Protein AF-A0A6G1J8P3-F1 (afdb_monomer_lite)

Foldseek 3Di:
DDPLVVVVCVVPADPPDDDDDDDCVPNFPPVDPVRNVVVVVCLLVVLLPDPDQDDRLGDDPDPQLLVLCVVLVVVVVVCVVVVHDDDRDPSNVSSVVVSCPGPVVVDPCVCSNPVND

Structure (mmCIF, N/CA/C/O backbone):
data_AF-A0A6G1J8P3-F1
#
_entry.id   AF-A0A6G1J8P3-F1
#
loop_
_atom_site.group_PDB
_atom_site.id
_atom_site.type_symbol
_atom_site.label_atom_id
_atom_site.label_alt_id
_atom_site.label_comp_id
_atom_site.label_asym_id
_atom_site.label_entity_id
_atom_site.label_seq_id
_atom_site.pdbx_PDB_ins_code
_atom_site.Cartn_x
_atom_site.Cartn_y
_atom_site.Cartn_z
_atom_site.occupancy
_atom_site.B_iso_or_equiv
_atom_site.auth_seq_id
_atom_site.auth_comp_id
_atom_site.auth_asym_id
_atom_site.auth_atom_id
_atom_site.pdbx_PDB_model_num
ATOM 1 N N . VAL A 1 1 ? -11.077 -14.719 6.903 1.00 71.06 1 VAL A N 1
ATOM 2 C CA . VAL A 1 1 ? -9.900 -13.925 6.472 1.00 71.06 1 VAL A CA 1
ATOM 3 C C . VAL A 1 1 ? -9.515 -14.397 5.082 1.00 71.06 1 VAL A C 1
ATOM 5 O O . VAL A 1 1 ? -9.507 -15.602 4.873 1.00 71.06 1 VAL A O 1
ATOM 8 N N . THR A 1 2 ? -9.303 -13.494 4.123 1.00 86.12 2 THR A N 1
ATOM 9 C CA . THR A 1 2 ? -8.926 -13.878 2.750 1.00 86.12 2 THR A CA 1
ATOM 10 C C . THR A 1 2 ? -7.455 -14.300 2.689 1.00 86.12 2 THR A C 1
ATOM 12 O O . THR A 1 2 ? -6.644 -13.809 3.475 1.00 86.12 2 THR A O 1
ATOM 15 N N . THR A 1 3 ? -7.090 -15.162 1.735 1.00 87.69 3 THR A N 1
ATOM 16 C CA . THR A 1 3 ? -5.697 -15.611 1.533 1.00 87.69 3 THR A CA 1
ATOM 17 C C . THR A 1 3 ? -4.741 -14.440 1.297 1.00 87.69 3 THR A C 1
ATOM 19 O O . THR A 1 3 ? -3.630 -14.426 1.817 1.00 87.69 3 THR A O 1
ATOM 22 N N . ASN A 1 4 ? -5.187 -13.410 0.570 1.00 87.12 4 ASN A N 1
ATOM 23 C CA . ASN A 1 4 ? -4.372 -12.222 0.318 1.00 87.12 4 ASN A CA 1
ATOM 24 C C . ASN A 1 4 ? -4.040 -11.455 1.610 1.00 87.12 4 ASN A C 1
ATOM 26 O O . ASN A 1 4 ? -2.899 -11.043 1.806 1.00 87.12 4 ASN A O 1
ATOM 30 N N . LEU A 1 5 ? -5.022 -11.289 2.505 1.00 89.56 5 LEU A N 1
ATOM 31 C CA . LEU A 1 5 ? -4.815 -10.598 3.778 1.00 89.56 5 LEU A CA 1
ATOM 32 C C . LEU A 1 5 ? -3.927 -11.414 4.725 1.00 89.56 5 LEU A C 1
ATOM 34 O O . LEU A 1 5 ? -3.056 -10.856 5.385 1.00 89.56 5 LEU A O 1
ATOM 38 N N . GLU A 1 6 ? -4.125 -12.731 4.770 1.00 92.56 6 GLU A N 1
ATOM 39 C CA . GLU A 1 6 ? -3.299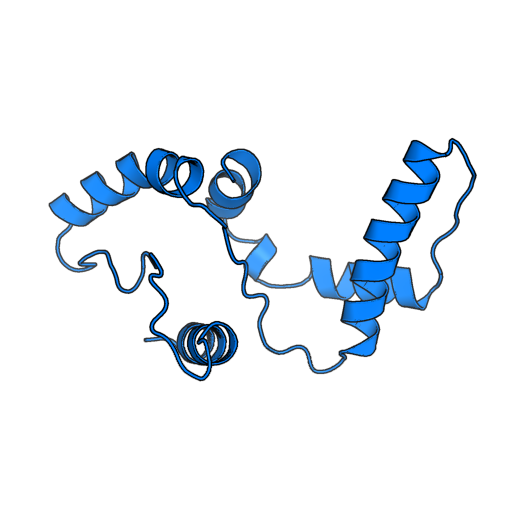 -13.638 5.570 1.00 92.56 6 GLU A CA 1
ATOM 40 C C . GLU A 1 6 ? -1.827 -13.597 5.128 1.00 92.56 6 GLU A C 1
ATOM 42 O O . GLU A 1 6 ? -0.941 -13.390 5.962 1.00 92.56 6 GLU A O 1
ATOM 47 N N . SER A 1 7 ? -1.575 -13.654 3.816 1.00 91.88 7 SER A N 1
ATOM 48 C CA . SER A 1 7 ? -0.234 -13.503 3.245 1.00 91.88 7 SER A CA 1
ATOM 49 C C . SER A 1 7 ? 0.379 -12.141 3.587 1.00 91.88 7 SER A C 1
ATOM 51 O O . SER A 1 7 ? 1.501 -12.080 4.098 1.00 91.88 7 SER A O 1
ATOM 53 N N . GLY A 1 8 ? -0.362 -11.044 3.405 1.00 91.81 8 GLY A N 1
ATOM 54 C CA . GLY A 1 8 ? 0.118 -9.702 3.747 1.00 91.81 8 GLY A CA 1
ATOM 55 C C . GLY A 1 8 ? 0.474 -9.552 5.230 1.00 91.81 8 GLY A C 1
ATOM 56 O O . GLY A 1 8 ? 1.534 -9.024 5.566 1.00 91.81 8 GLY A O 1
ATOM 57 N N . LEU A 1 9 ? -0.349 -10.092 6.134 1.00 92.62 9 LEU A N 1
ATOM 58 C CA . LEU A 1 9 ? -0.080 -10.086 7.575 1.00 92.62 9 LEU A CA 1
ATOM 59 C C . LEU A 1 9 ? 1.204 -10.838 7.936 1.00 92.62 9 LEU A C 1
ATOM 61 O O . LEU A 1 9 ? 1.971 -10.364 8.776 1.00 92.62 9 LEU A O 1
ATOM 65 N N . ARG A 1 10 ? 1.475 -11.981 7.292 1.00 92.44 10 ARG A N 1
ATOM 66 C CA . ARG A 1 10 ? 2.724 -12.731 7.502 1.00 92.44 10 ARG A CA 1
ATOM 67 C C . ARG A 1 10 ? 3.955 -11.921 7.105 1.00 92.44 10 ARG A C 1
ATOM 69 O O . ARG A 1 10 ? 4.944 -11.965 7.831 1.00 92.44 10 ARG A O 1
ATOM 76 N N . HIS A 1 11 ? 3.879 -11.171 6.006 1.00 91.06 11 HIS A N 1
ATOM 77 C CA . HIS A 1 11 ? 4.976 -10.325 5.526 1.00 91.06 11 HIS A CA 1
ATOM 78 C C . HIS A 1 11 ? 5.157 -9.046 6.355 1.00 91.06 11 HIS A C 1
ATOM 80 O O . HIS A 1 11 ? 6.275 -8.557 6.497 1.00 91.06 11 HIS A O 1
ATOM 86 N N . LEU A 1 12 ? 4.079 -8.506 6.931 1.00 91.50 12 LEU A N 1
ATOM 87 C CA . LEU A 1 12 ? 4.132 -7.315 7.785 1.00 91.50 12 LEU A CA 1
ATOM 88 C C . LEU A 1 12 ? 4.526 -7.620 9.238 1.00 91.50 12 LEU A C 1
ATOM 90 O O . LEU A 1 12 ? 4.857 -6.696 9.985 1.00 91.50 12 LEU A O 1
ATOM 94 N N . ARG A 1 13 ? 4.481 -8.884 9.665 1.00 93.75 13 ARG A N 1
ATOM 95 C CA . ARG A 1 13 ? 4.786 -9.288 11.041 1.00 93.75 13 ARG A CA 1
ATOM 96 C C . ARG A 1 13 ? 6.268 -9.082 11.371 1.00 93.75 13 ARG A C 1
ATOM 98 O O . ARG A 1 13 ? 7.144 -9.595 10.680 1.00 93.75 13 ARG A O 1
ATOM 105 N N . TYR A 1 14 ? 6.554 -8.417 12.492 1.00 92.94 14 TYR A N 1
ATOM 106 C CA . TYR A 1 14 ? 7.911 -8.386 13.040 1.00 92.94 14 TYR A CA 1
ATOM 107 C C . TYR A 1 14 ? 8.285 -9.733 13.661 1.00 92.94 14 TYR A C 1
ATOM 109 O O . TYR A 1 14 ? 7.460 -10.401 14.280 1.00 92.94 14 TYR A O 1
ATOM 117 N N . ARG A 1 15 ? 9.553 -10.132 13.521 1.00 92.88 15 ARG A N 1
ATOM 118 C CA . ARG A 1 15 ? 10.024 -11.455 13.958 1.00 92.88 15 ARG A CA 1
ATOM 119 C C . ARG A 1 15 ? 9.922 -11.672 15.471 1.00 92.88 15 ARG A C 1
ATOM 121 O O . ARG A 1 15 ? 9.659 -12.792 15.891 1.00 92.88 15 ARG A O 1
ATOM 128 N N . PHE A 1 16 ? 10.140 -10.623 16.262 1.00 94.81 16 PHE A N 1
ATOM 129 C CA . PHE A 1 16 ? 10.329 -10.742 17.713 1.00 94.81 16 PHE A CA 1
ATOM 130 C C . PHE A 1 16 ? 9.452 -9.807 18.550 1.00 94.81 16 PHE A C 1
ATOM 132 O O . PHE A 1 16 ? 9.555 -9.824 19.770 1.00 94.81 16 PHE A O 1
ATOM 139 N N . GLN A 1 17 ? 8.604 -8.990 17.926 1.00 94.12 17 GLN A N 1
ATOM 140 C CA . GLN A 1 17 ? 7.767 -8.036 18.650 1.00 94.12 17 GLN A CA 1
ATOM 141 C C . GLN A 1 17 ? 6.366 -7.955 18.041 1.00 94.12 17 GLN A C 1
ATOM 143 O O . GLN A 1 17 ? 6.209 -8.170 16.834 1.00 94.12 17 GLN A O 1
ATOM 148 N N . PRO A 1 18 ? 5.339 -7.653 18.850 1.00 92.44 18 PRO A N 1
ATOM 149 C CA . PRO A 1 18 ? 4.009 -7.408 18.327 1.00 92.44 18 PRO A CA 1
ATOM 150 C C . PRO A 1 18 ? 4.010 -6.174 17.421 1.00 92.44 18 PRO A C 1
ATOM 152 O O . PRO A 1 18 ? 4.816 -5.253 17.566 1.00 92.44 18 PRO A O 1
ATOM 155 N N . ARG A 1 19 ? 3.076 -6.163 16.474 1.00 92.81 19 ARG A N 1
ATOM 156 C CA . ARG A 1 19 ? 2.830 -5.031 15.589 1.00 92.81 19 ARG A CA 1
ATOM 157 C C . ARG A 1 19 ? 1.356 -4.671 15.659 1.00 92.81 19 ARG A C 1
ATOM 159 O O . ARG A 1 19 ? 0.512 -5.534 15.440 1.00 92.81 19 ARG A O 1
ATOM 166 N N . ILE A 1 20 ? 1.063 -3.409 15.953 1.00 92.44 20 ILE A N 1
ATOM 167 C CA . ILE A 1 20 ? -0.305 -2.891 15.956 1.00 92.44 20 ILE A CA 1
ATOM 168 C C . ILE A 1 20 ? -0.646 -2.495 14.523 1.00 92.44 20 ILE A C 1
ATOM 170 O O . ILE A 1 20 ? 0.068 -1.709 13.904 1.00 92.44 20 ILE A O 1
ATOM 174 N N . LEU A 1 21 ? -1.711 -3.083 13.986 1.00 92.88 21 LEU A N 1
ATOM 175 C CA . LEU A 1 21 ? -2.218 -2.803 12.650 1.00 92.88 21 LEU A CA 1
ATOM 176 C C . LEU A 1 21 ? -3.720 -2.581 12.748 1.00 92.88 21 LEU A C 1
ATOM 178 O O . LEU A 1 21 ? -4.427 -3.388 13.351 1.00 92.88 21 LEU A O 1
ATOM 182 N N . TRP A 1 22 ? -4.196 -1.511 12.122 1.00 92.62 22 TRP A N 1
ATOM 183 C CA . TRP A 1 22 ? -5.615 -1.337 11.855 1.00 92.62 22 TRP A CA 1
ATOM 184 C C . TRP A 1 22 ? -5.920 -1.869 10.455 1.00 92.62 22 TRP A C 1
ATOM 186 O O . TRP A 1 22 ? -5.273 -1.476 9.486 1.00 92.62 22 TRP A O 1
ATOM 196 N N . ILE A 1 23 ? -6.871 -2.797 10.360 1.00 91.62 23 ILE A N 1
ATOM 197 C CA . ILE A 1 23 ? -7.322 -3.407 9.106 1.00 91.62 23 ILE A CA 1
ATOM 198 C C . ILE A 1 23 ? -8.844 -3.470 9.163 1.00 91.62 23 ILE A C 1
ATOM 200 O O . ILE A 1 23 ? -9.390 -4.175 10.007 1.00 91.62 23 ILE A O 1
ATOM 204 N N . ASP A 1 24 ? -9.529 -2.774 8.262 1.00 89.06 24 ASP A N 1
ATOM 205 C CA . ASP A 1 24 ? -10.994 -2.684 8.189 1.00 89.06 24 ASP A CA 1
ATOM 206 C C . ASP A 1 24 ? -11.697 -4.054 8.266 1.00 89.06 24 ASP A C 1
ATOM 208 O O . ASP A 1 24 ? -12.663 -4.234 9.008 1.00 89.06 24 ASP A O 1
ATOM 212 N N . ALA A 1 25 ? -11.170 -5.057 7.562 1.00 88.50 25 ALA A N 1
ATOM 213 C CA . ALA A 1 25 ? -11.716 -6.411 7.531 1.00 88.50 25 ALA A CA 1
ATOM 214 C C . ALA A 1 25 ? -11.605 -7.178 8.865 1.00 88.50 25 ALA A C 1
ATOM 216 O O . ALA A 1 25 ? -12.259 -8.210 9.018 1.00 88.50 25 ALA A O 1
ATOM 217 N N . LEU A 1 26 ? -10.764 -6.719 9.800 1.00 90.62 26 LEU A N 1
ATOM 218 C CA . LEU A 1 26 ? -10.533 -7.355 11.104 1.00 90.62 26 LEU A CA 1
ATOM 219 C C . LEU A 1 26 ? -11.000 -6.490 12.279 1.00 90.62 26 LEU A C 1
ATOM 221 O O . LEU A 1 26 ? -11.496 -7.023 13.265 1.00 90.62 26 LEU A O 1
ATOM 225 N N . CYS A 1 27 ? -10.815 -5.175 12.185 1.00 92.06 27 CYS A N 1
ATOM 226 C CA . CYS A 1 27 ? -11.080 -4.223 13.258 1.00 92.06 27 CYS A CA 1
ATOM 227 C C . CYS A 1 27 ? -12.522 -3.708 13.269 1.00 92.06 27 CYS A C 1
ATOM 229 O O . CYS A 1 27 ? -12.942 -3.175 14.289 1.00 92.06 27 CYS A O 1
ATOM 231 N N . ILE A 1 28 ? -13.259 -3.834 12.160 1.00 91.06 28 ILE A N 1
ATOM 232 C CA . ILE A 1 28 ? -14.666 -3.428 12.071 1.00 91.06 28 ILE A CA 1
ATOM 233 C C . ILE A 1 28 ? -15.539 -4.673 12.157 1.00 91.06 28 ILE A C 1
ATOM 235 O O . ILE A 1 28 ? -15.361 -5.620 11.381 1.00 91.06 28 ILE A O 1
ATOM 239 N N . ASN A 1 29 ? -16.541 -4.655 13.033 1.00 91.38 29 ASN A N 1
ATOM 240 C CA . ASN A 1 29 ? -17.579 -5.674 13.012 1.00 91.38 29 ASN A CA 1
ATOM 241 C C . ASN A 1 29 ? -18.440 -5.535 11.748 1.00 91.38 29 ASN A C 1
ATOM 243 O O . ASN A 1 29 ? -19.397 -4.769 11.690 1.00 91.38 29 ASN A O 1
ATOM 247 N N . GLN A 1 30 ? -18.129 -6.330 10.727 1.00 87.50 30 GLN A N 1
ATOM 248 C CA . GLN A 1 30 ? -18.821 -6.279 9.435 1.00 87.50 30 GLN A CA 1
ATOM 249 C C . GLN A 1 30 ? -20.309 -6.675 9.504 1.00 87.50 30 GLN A C 1
ATOM 251 O O . GLN A 1 30 ? -21.025 -6.465 8.526 1.00 87.50 30 GLN A O 1
ATOM 256 N N . ARG A 1 31 ? -20.771 -7.263 10.620 1.00 94.44 31 ARG A N 1
ATOM 257 C CA . ARG A 1 31 ? -22.178 -7.641 10.848 1.00 94.44 31 ARG A CA 1
ATOM 258 C C . ARG A 1 31 ? -22.987 -6.549 11.550 1.00 94.44 31 ARG A C 1
ATOM 260 O O . ARG A 1 31 ? -24.211 -6.616 11.526 1.00 94.44 31 ARG A O 1
ATOM 267 N N . ASP A 1 32 ? -22.323 -5.573 12.164 1.00 95.12 32 ASP A N 1
ATOM 268 C CA . ASP A 1 32 ? -22.968 -4.426 12.794 1.00 95.12 32 ASP A CA 1
ATOM 269 C C . ASP A 1 32 ? -22.915 -3.231 11.838 1.00 95.12 32 ASP A C 1
ATOM 271 O O . ASP A 1 32 ? -21.877 -2.597 11.636 1.00 95.12 32 ASP A O 1
ATOM 275 N N . MET A 1 33 ? -24.062 -2.925 11.234 1.00 93.94 33 MET A N 1
ATOM 276 C CA . MET A 1 33 ? -24.176 -1.820 10.286 1.00 93.94 33 MET A CA 1
ATOM 277 C C . MET A 1 33 ? -23.947 -0.457 10.946 1.00 93.94 33 MET A C 1
ATOM 279 O O . MET A 1 33 ? -23.322 0.408 10.335 1.00 93.94 33 MET A O 1
ATOM 283 N N . ALA A 1 34 ? -24.382 -0.269 12.195 1.00 94.44 34 ALA A N 1
ATOM 284 C CA . ALA A 1 34 ? -24.223 0.999 12.900 1.00 94.44 34 ALA A CA 1
ATOM 285 C C . ALA A 1 34 ? -22.750 1.254 13.252 1.00 94.44 34 ALA A C 1
ATOM 287 O O . ALA A 1 34 ? -22.239 2.366 13.074 1.00 94.44 34 ALA A O 1
ATOM 288 N N . GLU A 1 35 ? -22.037 0.218 13.701 1.00 92.00 35 GLU A N 1
ATOM 289 C CA . GLU A 1 35 ? -20.592 0.298 13.899 1.00 92.00 35 GLU A CA 1
ATOM 290 C C . GLU A 1 35 ? -19.875 0.570 12.578 1.00 92.00 35 GLU A C 1
ATOM 292 O O . GLU A 1 35 ? -19.060 1.493 12.510 1.00 92.00 35 GLU A O 1
ATOM 297 N N . LYS A 1 36 ? -20.191 -0.201 11.533 1.00 90.19 36 LYS A N 1
ATOM 298 C CA . LYS A 1 36 ? -19.555 -0.080 10.223 1.00 90.19 36 LYS A CA 1
ATOM 299 C C . LYS A 1 36 ? -19.682 1.330 9.666 1.00 90.19 36 LYS A C 1
ATOM 301 O O . LYS A 1 36 ? -18.683 1.909 9.254 1.00 90.19 36 LYS A O 1
ATOM 306 N N . GLU A 1 37 ? -20.872 1.915 9.699 1.00 90.69 37 GLU A N 1
ATOM 307 C CA . GLU A 1 37 ? -2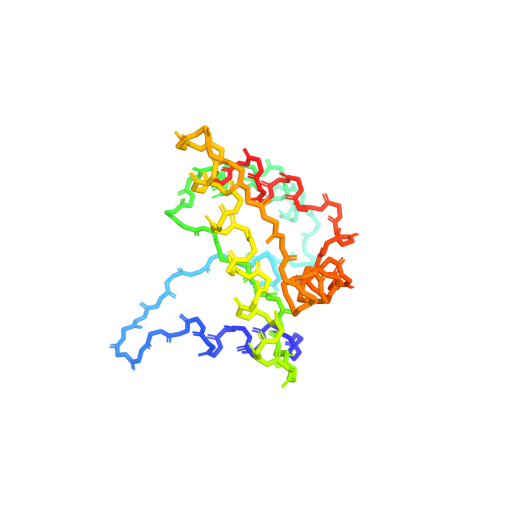1.080 3.290 9.250 1.00 90.69 37 GLU A CA 1
ATOM 308 C C . GLU A 1 37 ? -20.256 4.303 10.050 1.00 90.69 37 GLU A C 1
ATOM 310 O O . GLU A 1 37 ? -19.653 5.213 9.476 1.00 90.69 37 GLU A O 1
ATOM 315 N N . ARG A 1 38 ? -20.197 4.147 11.377 1.00 92.06 38 ARG A N 1
ATOM 316 C CA . ARG A 1 38 ? -19.378 5.007 12.237 1.00 92.06 38 ARG A CA 1
ATOM 317 C C . ARG A 1 38 ? -17.893 4.881 11.896 1.00 92.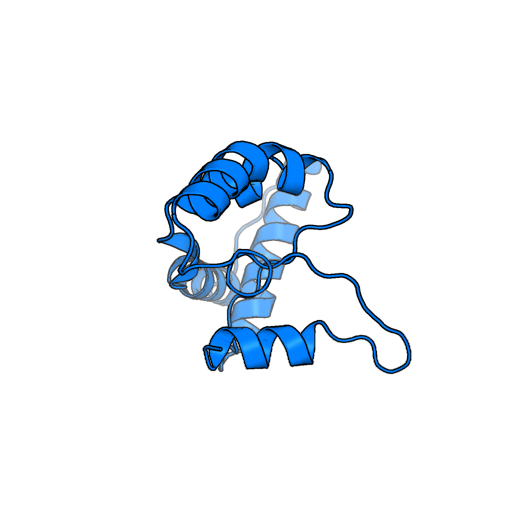06 38 ARG A C 1
ATOM 319 O O . ARG A 1 38 ? -17.230 5.903 11.759 1.00 92.06 38 ARG A O 1
ATOM 326 N N . GLN A 1 39 ? -17.391 3.662 11.717 1.00 89.94 39 GLN A N 1
ATOM 327 C CA . GLN A 1 39 ? -15.993 3.406 11.362 1.00 89.94 39 GLN A CA 1
ATOM 328 C C . GLN A 1 39 ? -15.652 3.961 9.974 1.00 89.94 39 GLN A C 1
ATOM 330 O O . GLN A 1 39 ? -14.637 4.634 9.827 1.00 89.94 39 GLN A O 1
ATOM 335 N N . VAL A 1 40 ? -16.530 3.783 8.980 1.00 86.81 40 VAL A N 1
ATOM 336 C CA . VAL A 1 40 ? -16.352 4.343 7.628 1.00 86.81 40 VAL A CA 1
ATOM 337 C C . VAL A 1 40 ? -16.252 5.870 7.668 1.00 86.81 40 VAL A C 1
ATOM 339 O O . VAL A 1 40 ? -15.366 6.439 7.034 1.00 86.81 40 VAL A O 1
ATOM 342 N N . ARG A 1 41 ? -17.083 6.550 8.472 1.00 88.44 41 ARG A N 1
ATOM 343 C CA . ARG A 1 41 ? -16.972 8.009 8.676 1.00 88.44 41 ARG A CA 1
ATOM 344 C C . ARG A 1 41 ? -15.650 8.427 9.332 1.00 88.44 41 ARG A C 1
ATOM 346 O O . ARG A 1 41 ? -15.194 9.544 9.110 1.00 88.44 41 ARG A O 1
ATOM 353 N N . MET A 1 42 ? -15.031 7.547 10.119 1.00 89.19 42 MET A N 1
ATOM 354 C CA . MET A 1 42 ? -13.762 7.797 10.809 1.00 89.19 42 MET A CA 1
ATOM 355 C C . MET A 1 42 ? -12.523 7.399 9.994 1.00 89.19 42 MET A C 1
ATOM 357 O O . MET A 1 42 ? -11.423 7.806 10.365 1.00 89.19 42 MET A O 1
ATOM 361 N N . MET A 1 43 ? -12.662 6.661 8.883 1.00 87.44 43 MET A N 1
ATOM 362 C CA . MET A 1 43 ? -11.520 6.161 8.098 1.00 87.44 43 MET A CA 1
ATOM 363 C C . MET A 1 43 ? -10.543 7.270 7.711 1.00 87.44 43 MET A C 1
ATOM 365 O O . MET A 1 43 ? -9.338 7.094 7.860 1.00 87.44 43 MET A O 1
ATOM 369 N N . GLY A 1 44 ? -11.041 8.443 7.309 1.00 84.44 44 GLY A N 1
ATOM 370 C CA . GLY A 1 44 ? -10.166 9.562 6.961 1.00 84.44 44 GLY A CA 1
ATOM 371 C C . GLY A 1 44 ? -9.287 10.042 8.123 1.00 84.44 44 GLY A C 1
ATOM 372 O O . GLY A 1 44 ? -8.118 10.356 7.923 1.00 84.44 44 GLY A O 1
ATOM 373 N N . GLN A 1 45 ? -9.814 10.047 9.351 1.00 87.94 45 GLN A N 1
ATOM 374 C CA . GLN A 1 45 ? -9.031 10.376 10.547 1.00 87.94 45 GLN A CA 1
ATOM 375 C C . GLN A 1 45 ? -8.058 9.253 10.912 1.00 87.94 45 GLN A C 1
ATOM 377 O O . GLN A 1 45 ? -6.954 9.534 11.365 1.00 87.94 45 GLN A O 1
ATOM 382 N N . LEU A 1 46 ? -8.446 7.992 10.709 1.00 88.00 46 LEU A N 1
ATOM 383 C CA . LEU A 1 46 ? -7.580 6.842 10.968 1.00 88.00 46 LEU A CA 1
ATOM 384 C C . LEU A 1 46 ? -6.363 6.836 10.040 1.00 88.00 46 LEU A C 1
ATOM 386 O O . LEU A 1 46 ? -5.250 6.695 10.535 1.00 88.00 46 LEU A O 1
ATOM 390 N N . TYR A 1 47 ? -6.557 7.057 8.735 1.00 85.50 47 TYR A N 1
ATOM 391 C CA . TYR A 1 47 ? -5.444 7.184 7.789 1.00 85.50 47 TYR A CA 1
ATOM 392 C C . TYR A 1 47 ? -4.560 8.386 8.121 1.00 85.50 47 TYR A C 1
ATOM 394 O O . TYR A 1 47 ? -3.350 8.224 8.232 1.00 85.50 47 TYR A O 1
ATOM 402 N N . LYS A 1 48 ? -5.161 9.550 8.401 1.00 86.25 48 LYS A N 1
ATOM 403 C CA . LYS A 1 48 ? -4.421 10.768 8.764 1.00 86.25 48 LYS A CA 1
ATOM 404 C C . LYS A 1 48 ? -3.574 10.626 10.033 1.00 86.25 48 LYS A C 1
ATOM 406 O O . LYS A 1 48 ? -2.529 11.254 10.147 1.00 86.25 48 LYS A O 1
ATOM 411 N N . ASN A 1 49 ? -4.045 9.854 11.010 1.00 88.44 49 ASN A N 1
ATOM 412 C CA . ASN A 1 49 ? -3.354 9.659 12.286 1.00 88.44 49 ASN A CA 1
ATOM 413 C C . ASN A 1 49 ? -2.459 8.407 12.299 1.00 88.44 49 ASN A C 1
ATOM 415 O O . ASN A 1 49 ? -1.856 8.103 13.330 1.00 88.44 49 ASN A O 1
ATOM 419 N N . ALA A 1 50 ? -2.387 7.653 11.200 1.00 89.50 50 ALA A N 1
ATOM 420 C CA . ALA A 1 50 ? -1.522 6.488 11.113 1.00 89.50 50 ALA A CA 1
ATOM 421 C C . ALA A 1 50 ? -0.053 6.924 11.025 1.00 89.50 50 ALA A C 1
ATOM 423 O O . ALA A 1 50 ? 0.297 7.798 10.242 1.00 89.50 50 ALA A O 1
ATOM 424 N N . GLU A 1 51 ? 0.836 6.266 11.777 1.00 90.50 51 GLU A N 1
ATOM 425 C CA . GLU A 1 51 ? 2.283 6.508 11.643 1.00 90.50 51 GLU A CA 1
ATOM 426 C C . GLU A 1 51 ? 2.779 6.123 10.240 1.00 90.50 51 GLU A C 1
ATOM 428 O O . GLU A 1 51 ? 3.666 6.762 9.678 1.00 90.50 51 GLU A O 1
ATOM 433 N N . ARG A 1 52 ? 2.226 5.037 9.686 1.00 89.50 52 ARG A N 1
ATOM 434 C CA . ARG A 1 52 ? 2.527 4.529 8.346 1.00 89.50 52 ARG A CA 1
ATOM 435 C C . ARG A 1 52 ? 1.320 3.810 7.765 1.00 89.50 52 ARG A C 1
ATOM 437 O O . ARG A 1 52 ? 0.693 2.997 8.447 1.00 89.50 52 ARG A O 1
ATOM 444 N N . VAL A 1 53 ? 1.082 4.016 6.474 1.00 89.31 53 VAL A N 1
ATOM 445 C CA . VAL A 1 53 ? 0.113 3.246 5.687 1.00 89.31 53 VAL A CA 1
ATOM 446 C C . VAL A 1 53 ? 0.865 2.222 4.841 1.00 89.31 53 VAL A C 1
ATOM 448 O O . VAL A 1 53 ? 1.786 2.557 4.099 1.00 89.31 53 VAL A O 1
ATOM 451 N N . HIS A 1 54 ? 0.501 0.946 4.983 1.00 88.94 54 HIS A N 1
ATOM 452 C CA . HIS A 1 54 ? 1.120 -0.152 4.242 1.00 88.94 54 HIS A CA 1
ATOM 453 C C . HIS A 1 54 ? 0.186 -0.657 3.153 1.00 88.94 54 HIS A C 1
ATOM 455 O O . HIS A 1 54 ? -0.914 -1.123 3.441 1.00 88.94 54 HIS A O 1
ATOM 461 N N . VAL A 1 55 ? 0.670 -0.638 1.913 1.00 86.69 55 VAL A N 1
ATOM 462 C CA . VAL A 1 55 ? -0.035 -1.215 0.769 1.00 86.69 55 VAL A CA 1
ATOM 463 C C . VAL A 1 55 ? 0.531 -2.601 0.476 1.00 86.69 55 VAL A C 1
ATOM 465 O O . VAL A 1 55 ? 1.725 -2.756 0.220 1.00 86.69 55 VAL A O 1
ATOM 468 N N . TRP A 1 56 ? -0.332 -3.618 0.513 1.00 87.19 56 TRP A N 1
ATOM 469 C CA . TRP A 1 56 ? 0.011 -4.980 0.110 1.00 87.19 56 TRP A CA 1
ATOM 470 C C . TRP A 1 56 ? -0.478 -5.244 -1.314 1.00 87.19 56 TRP A C 1
ATOM 472 O O . TRP A 1 56 ? -1.677 -5.356 -1.568 1.00 87.19 56 TRP A O 1
ATOM 482 N N . LEU A 1 57 ? 0.476 -5.348 -2.235 1.00 83.94 57 LEU A N 1
ATOM 483 C CA . LEU A 1 57 ? 0.237 -5.519 -3.669 1.00 83.94 57 LEU A CA 1
ATOM 484 C C . LEU A 1 57 ? 0.145 -6.991 -4.110 1.00 83.94 57 LEU A C 1
ATOM 486 O O . LEU A 1 57 ? -0.042 -7.263 -5.293 1.00 83.94 57 LEU A O 1
ATOM 490 N N . GLY A 1 58 ? 0.228 -7.929 -3.163 1.00 83.06 58 GLY A N 1
ATOM 491 C CA . GLY A 1 58 ? 0.271 -9.363 -3.437 1.00 83.06 58 GLY A CA 1
ATOM 492 C C . GLY A 1 58 ? 1.690 -9.894 -3.632 1.00 83.06 58 GLY A C 1
ATOM 493 O O . GLY A 1 58 ? 2.676 -9.157 -3.595 1.00 83.06 58 GLY A O 1
ATOM 494 N N . THR A 1 59 ? 1.783 -11.205 -3.826 1.00 77.38 59 THR A N 1
ATOM 495 C CA . THR A 1 59 ? 3.008 -11.868 -4.273 1.00 77.38 59 THR A CA 1
ATOM 496 C C . THR A 1 59 ? 3.081 -11.762 -5.787 1.00 77.38 59 THR A C 1
ATOM 498 O O . THR A 1 59 ? 2.149 -12.172 -6.474 1.00 77.38 59 THR A O 1
ATOM 501 N N . VAL A 1 60 ? 4.164 -11.184 -6.297 1.00 73.56 60 VAL A N 1
ATOM 502 C CA . VAL A 1 60 ? 4.377 -11.013 -7.736 1.00 73.56 60 VAL A CA 1
ATOM 503 C C . VAL A 1 60 ? 5.419 -12.031 -8.175 1.00 73.56 60 VAL A C 1
ATOM 505 O O . VAL A 1 60 ? 6.494 -12.088 -7.578 1.00 73.56 60 VAL A O 1
ATOM 508 N N . ASP A 1 61 ? 5.100 -12.826 -9.196 1.00 76.12 61 ASP A N 1
ATOM 509 C CA . ASP A 1 61 ? 5.987 -13.895 -9.672 1.00 76.12 61 ASP A CA 1
ATOM 510 C C . ASP A 1 61 ? 7.296 -13.328 -10.242 1.00 76.12 61 ASP A C 1
ATOM 512 O O . ASP A 1 61 ? 8.375 -13.882 -10.033 1.00 76.12 61 ASP A O 1
ATOM 516 N N . ASP A 1 62 ? 7.220 -12.163 -10.893 1.00 79.69 62 ASP A N 1
ATOM 517 C CA . ASP A 1 62 ? 8.380 -11.464 -11.438 1.00 79.69 62 ASP A CA 1
ATOM 518 C C . ASP A 1 62 ? 8.844 -10.326 -10.515 1.00 79.69 62 ASP A C 1
ATOM 520 O O . ASP A 1 62 ? 8.474 -9.153 -10.640 1.00 79.69 62 ASP A O 1
ATOM 524 N N . THR A 1 63 ? 9.714 -10.683 -9.571 1.00 82.06 63 THR A N 1
ATOM 525 C CA . THR A 1 63 ? 10.353 -9.716 -8.664 1.00 82.06 63 THR A CA 1
ATOM 526 C C . THR A 1 63 ? 11.234 -8.704 -9.413 1.00 82.06 63 THR A C 1
ATOM 528 O O . THR A 1 63 ? 11.411 -7.578 -8.936 1.00 82.06 63 THR A O 1
ATOM 531 N N . ASN A 1 64 ? 11.782 -9.062 -10.580 1.00 85.00 64 ASN A N 1
ATOM 532 C CA . ASN A 1 64 ? 12.628 -8.157 -11.36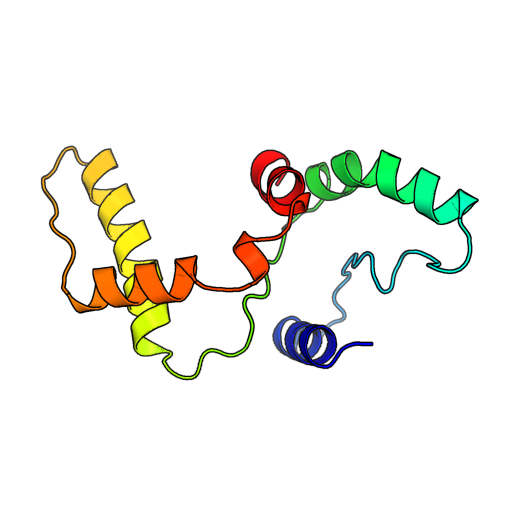0 1.00 85.00 64 ASN A CA 1
ATOM 533 C C . ASN A 1 64 ? 11.790 -7.047 -11.995 1.00 85.00 64 ASN A C 1
ATOM 535 O O . ASN A 1 64 ? 12.184 -5.883 -11.919 1.00 85.00 64 ASN A O 1
ATOM 539 N N . ALA A 1 65 ? 10.614 -7.380 -12.528 1.00 83.19 65 ALA A N 1
ATOM 540 C CA . ALA A 1 65 ? 9.667 -6.398 -13.044 1.00 83.19 65 ALA A CA 1
ATOM 541 C C . ALA A 1 65 ? 9.212 -5.403 -11.965 1.00 83.19 65 ALA A C 1
ATOM 543 O O . ALA A 1 65 ? 9.229 -4.194 -12.193 1.00 83.19 65 ALA A O 1
ATOM 544 N N . VAL A 1 66 ? 8.879 -5.875 -10.757 1.00 83.75 66 VAL A N 1
ATOM 545 C CA . VAL A 1 66 ? 8.503 -4.982 -9.641 1.00 83.75 66 VAL A CA 1
ATOM 546 C C . VAL A 1 66 ? 9.661 -4.069 -9.251 1.00 83.75 66 VAL A C 1
ATOM 548 O O . VAL A 1 66 ? 9.478 -2.865 -9.068 1.00 83.75 66 VAL A O 1
ATOM 551 N N . ARG A 1 67 ? 10.877 -4.616 -9.149 1.00 88.62 67 ARG A N 1
ATOM 552 C CA . ARG A 1 67 ? 12.070 -3.825 -8.831 1.00 88.62 67 ARG A CA 1
ATOM 553 C C . ARG A 1 67 ? 12.341 -2.766 -9.896 1.00 88.62 67 ARG A C 1
ATOM 555 O O . ARG A 1 67 ? 12.694 -1.642 -9.550 1.00 88.62 67 ARG A O 1
ATOM 562 N N . ALA A 1 68 ? 12.148 -3.108 -11.165 1.00 91.12 68 ALA A N 1
ATOM 563 C CA . ALA A 1 68 ? 12.277 -2.169 -12.266 1.00 91.12 68 ALA A CA 1
ATOM 564 C C . ALA A 1 68 ? 11.196 -1.082 -12.215 1.00 91.12 68 ALA A C 1
ATOM 566 O O . ALA A 1 68 ? 11.523 0.084 -12.386 1.00 91.12 68 ALA A O 1
ATOM 567 N N . ALA A 1 69 ? 9.947 -1.410 -11.875 1.00 90.88 69 ALA A N 1
ATOM 568 C CA . ALA A 1 69 ? 8.896 -0.411 -11.656 1.00 90.88 69 ALA A CA 1
ATOM 569 C C . ALA A 1 69 ? 9.284 0.594 -10.554 1.00 90.88 69 ALA A C 1
ATOM 571 O O . ALA A 1 69 ? 9.165 1.806 -10.724 1.00 90.88 69 ALA A O 1
ATOM 572 N N . VAL A 1 70 ? 9.821 0.102 -9.432 1.00 90.31 70 VAL A N 1
ATOM 573 C CA . VAL A 1 70 ? 10.321 0.964 -8.348 1.00 90.31 70 VAL A CA 1
ATOM 574 C C . VAL A 1 70 ? 11.494 1.825 -8.827 1.00 90.31 70 VAL A C 1
ATOM 576 O O . VAL A 1 70 ? 11.526 3.023 -8.545 1.00 90.31 70 VAL A O 1
ATOM 579 N N . GLY A 1 71 ? 12.426 1.244 -9.587 1.00 93.00 71 GLY A N 1
ATOM 580 C CA . GLY A 1 71 ? 13.532 1.970 -10.217 1.00 93.00 71 GLY A CA 1
ATOM 581 C C . GLY A 1 71 ? 13.046 3.091 -11.139 1.00 93.00 71 GLY A C 1
ATOM 582 O O . GLY A 1 71 ? 13.507 4.222 -11.009 1.00 93.00 71 GLY A O 1
ATOM 583 N N . CYS A 1 72 ? 12.040 2.809 -11.969 1.00 94.19 72 CYS A N 1
ATOM 584 C CA . CYS A 1 72 ? 11.389 3.756 -12.871 1.00 94.19 72 CYS A CA 1
ATOM 585 C C . CYS A 1 72 ? 10.875 4.988 -12.112 1.00 94.19 72 CYS A C 1
ATOM 587 O O . CYS A 1 72 ? 11.194 6.124 -12.463 1.00 94.19 72 CYS A O 1
ATOM 589 N N . ILE A 1 73 ? 10.129 4.770 -11.022 1.00 92.50 73 ILE A N 1
ATOM 590 C CA . ILE A 1 73 ? 9.592 5.849 -10.178 1.00 92.50 73 ILE A CA 1
ATOM 591 C C . ILE A 1 73 ? 10.737 6.658 -9.551 1.00 92.50 73 ILE A C 1
ATOM 593 O O . ILE A 1 73 ? 10.745 7.888 -9.609 1.00 92.50 73 ILE A O 1
ATOM 597 N N . GLN A 1 74 ? 11.738 5.982 -8.982 1.00 93.88 74 GLN A N 1
ATOM 598 C CA . GLN A 1 74 ? 12.873 6.640 -8.329 1.00 93.88 74 GLN A CA 1
ATOM 599 C C . GLN A 1 74 ? 13.713 7.473 -9.303 1.00 93.88 74 GLN A C 1
ATOM 601 O O . GLN A 1 74 ? 14.137 8.579 -8.964 1.00 93.88 74 GLN A O 1
ATOM 606 N N . ASN A 1 75 ? 13.970 6.951 -10.500 1.00 93.31 75 ASN A N 1
ATOM 607 C CA . ASN A 1 75 ? 14.768 7.619 -11.520 1.00 93.31 75 ASN A CA 1
ATOM 608 C C . ASN A 1 75 ? 14.023 8.820 -12.105 1.00 93.31 75 ASN A C 1
ATOM 610 O O . ASN A 1 75 ? 14.619 9.892 -12.216 1.00 93.31 75 ASN A O 1
ATOM 614 N N . SER A 1 76 ? 12.715 8.688 -12.347 1.00 93.06 76 SER A N 1
ATOM 615 C CA . SER A 1 76 ? 11.856 9.806 -12.746 1.00 93.06 76 SER A CA 1
ATOM 616 C C . SER A 1 76 ? 11.888 10.943 -11.719 1.00 93.06 76 SER A C 1
ATOM 618 O O . SER A 1 76 ? 12.062 12.102 -12.091 1.00 93.06 76 SER A O 1
ATOM 620 N N . LEU A 1 77 ? 11.778 10.632 -10.421 1.00 92.38 77 LEU A N 1
ATOM 621 C CA . LEU A 1 77 ? 11.827 11.640 -9.353 1.00 92.38 77 LEU A CA 1
ATOM 622 C C . LEU A 1 77 ? 13.199 12.320 -9.253 1.00 92.38 77 LEU A C 1
ATOM 624 O O . LEU A 1 77 ? 13.288 13.536 -9.088 1.00 92.38 77 LEU A O 1
ATOM 628 N N . LYS A 1 78 ? 14.289 11.552 -9.370 1.00 93.56 78 LYS A N 1
ATOM 629 C CA . LYS A 1 78 ? 15.656 12.100 -9.372 1.00 93.56 78 LYS A CA 1
ATOM 630 C C . LYS A 1 78 ? 15.894 13.017 -10.568 1.00 93.56 78 LYS A C 1
ATOM 632 O O . LYS A 1 78 ? 16.500 14.071 -10.397 1.00 93.56 78 LYS A O 1
ATOM 637 N N . SER A 1 79 ? 15.431 12.612 -11.748 1.00 93.31 79 SER A N 1
ATOM 638 C CA . SER A 1 79 ? 15.543 13.380 -12.990 1.00 93.31 79 SER A CA 1
ATOM 639 C C . SER A 1 79 ? 14.780 14.697 -12.902 1.00 93.31 79 SER A C 1
ATOM 641 O O . SER A 1 79 ? 15.363 15.742 -13.189 1.00 93.31 79 SER A O 1
ATOM 643 N N . TYR A 1 80 ? 13.541 14.656 -12.401 1.00 92.50 80 TYR A N 1
ATOM 644 C CA . TYR A 1 80 ? 12.735 15.847 -12.145 1.00 92.50 80 TYR A CA 1
ATOM 645 C C . TYR A 1 80 ? 13.448 16.816 -11.189 1.00 92.50 80 TYR A C 1
ATOM 647 O O . TYR A 1 80 ? 13.645 17.982 -11.516 1.00 92.50 80 TYR A O 1
ATOM 655 N N . ASN A 1 81 ? 13.936 16.317 -10.047 1.00 93.94 81 ASN A N 1
ATOM 656 C CA . ASN A 1 81 ? 14.616 17.140 -9.042 1.00 93.94 81 ASN A CA 1
ATOM 657 C C . ASN A 1 81 ? 15.949 17.737 -9.520 1.00 93.94 81 ASN A C 1
ATOM 659 O O . ASN A 1 81 ? 16.335 18.813 -9.073 1.00 93.94 81 ASN A O 1
ATOM 663 N N . ARG A 1 82 ? 16.683 17.036 -10.390 1.00 94.25 82 ARG A N 1
ATOM 664 C CA . ARG A 1 82 ? 17.987 17.488 -10.908 1.00 94.25 82 ARG A CA 1
ATOM 665 C C . ARG A 1 82 ? 17.886 18.261 -12.221 1.00 94.25 82 ARG A C 1
ATOM 667 O O . ARG A 1 82 ? 18.918 18.684 -12.733 1.00 94.25 82 ARG A O 1
ATOM 674 N N . ASN A 1 83 ? 16.678 18.430 -12.759 1.00 92.50 83 ASN A N 1
ATOM 675 C CA . ASN A 1 83 ? 16.431 19.009 -14.078 1.00 92.50 83 ASN A CA 1
ATOM 676 C C . ASN A 1 83 ? 17.277 18.347 -15.189 1.00 92.50 83 ASN A C 1
ATOM 678 O O . ASN A 1 83 ? 17.820 19.008 -16.072 1.00 92.50 83 ASN A O 1
ATOM 682 N N . THR A 1 84 ? 17.438 17.024 -15.111 1.00 92.50 84 THR A N 1
ATOM 683 C CA . THR A 1 84 ? 18.192 16.221 -16.087 1.00 92.50 84 THR A CA 1
ATOM 684 C C . THR A 1 84 ? 17.240 15.372 -16.908 1.00 92.50 84 THR A C 1
ATOM 686 O O . THR A 1 84 ? 16.269 14.861 -16.357 1.00 92.50 84 THR A O 1
ATOM 689 N N . SER A 1 85 ? 17.550 15.119 -18.179 1.00 91.75 85 SER A N 1
ATOM 690 C CA . SER A 1 85 ? 16.793 14.147 -18.975 1.00 91.75 85 SER A CA 1
ATOM 691 C C . SER A 1 85 ? 17.050 12.719 -18.490 1.00 91.75 85 SER A C 1
ATOM 693 O O . SER A 1 85 ? 18.186 12.343 -18.199 1.00 91.75 85 SER A O 1
ATOM 695 N N . TRP A 1 86 ? 15.990 11.922 -18.414 1.00 92.44 86 TRP A N 1
ATOM 696 C CA . TRP A 1 86 ? 16.052 10.487 -18.170 1.00 92.44 86 TRP A CA 1
ATOM 697 C C . TRP A 1 86 ? 15.055 9.784 -19.086 1.00 92.44 86 TRP A C 1
ATOM 699 O O . TRP A 1 86 ? 13.971 10.299 -19.356 1.00 92.44 86 TRP A O 1
ATOM 709 N N . THR A 1 87 ? 15.440 8.604 -19.565 1.00 93.50 87 THR A N 1
ATOM 710 C CA . THR A 1 87 ? 14.594 7.750 -20.398 1.00 93.50 87 THR A CA 1
ATOM 711 C C . THR A 1 87 ? 14.467 6.378 -19.736 1.00 93.50 87 THR A C 1
ATOM 713 O O . THR A 1 87 ? 15.488 5.804 -19.345 1.00 93.50 87 THR A O 1
ATOM 716 N N . PRO A 1 88 ? 13.240 5.855 -19.565 1.00 93.62 88 PRO A N 1
ATOM 717 C CA . PRO A 1 88 ? 13.035 4.549 -18.959 1.00 93.62 88 PRO A CA 1
ATOM 718 C C . PRO A 1 88 ? 13.496 3.426 -19.889 1.00 93.62 88 PRO A C 1
ATOM 720 O O . PRO A 1 88 ? 13.280 3.452 -21.101 1.00 93.62 88 PRO A O 1
ATOM 723 N N . THR A 1 89 ? 14.093 2.398 -19.300 1.00 93.75 89 THR A N 1
ATOM 724 C CA . THR A 1 89 ? 14.428 1.142 -19.975 1.00 93.75 89 THR A CA 1
ATOM 725 C C . THR A 1 89 ? 13.171 0.326 -20.288 1.00 93.75 89 THR A C 1
ATOM 727 O O . THR A 1 89 ? 12.137 0.465 -19.636 1.00 93.75 89 THR A O 1
ATOM 730 N N . ALA A 1 90 ? 13.259 -0.606 -21.243 1.00 92.38 90 ALA A N 1
ATOM 731 C CA . ALA A 1 90 ? 12.145 -1.504 -21.564 1.00 92.38 90 ALA A CA 1
ATOM 732 C C . ALA A 1 90 ? 11.651 -2.306 -20.341 1.00 92.38 90 ALA A C 1
ATOM 734 O O . ALA A 1 90 ? 10.449 -2.512 -20.178 1.00 92.38 90 ALA A O 1
ATOM 735 N N . LEU A 1 91 ? 12.566 -2.708 -19.450 1.00 90.06 91 LEU A N 1
ATOM 736 C CA . LEU A 1 91 ? 12.223 -3.422 -18.220 1.00 90.06 91 LEU A CA 1
ATOM 737 C C . LEU A 1 91 ? 11.493 -2.517 -17.214 1.00 90.06 91 LEU A C 1
ATOM 739 O O . LEU A 1 91 ? 10.539 -2.960 -16.584 1.00 90.06 91 LEU A O 1
ATOM 743 N N . GLU A 1 92 ? 11.898 -1.250 -17.086 1.00 92.94 92 GLU A N 1
ATOM 744 C CA . GLU A 1 92 ? 11.200 -0.253 -16.259 1.00 92.94 92 GLU A CA 1
ATOM 745 C C . GLU A 1 92 ? 9.778 -0.000 -16.773 1.00 92.94 92 GLU A C 1
ATOM 747 O O . GLU A 1 92 ? 8.832 -0.008 -15.985 1.00 92.94 92 GLU A O 1
ATOM 752 N N . ILE A 1 93 ? 9.605 0.132 -18.093 1.00 91.25 93 ILE A N 1
ATOM 753 C CA . ILE A 1 93 ? 8.286 0.297 -18.723 1.00 91.25 93 ILE A CA 1
ATOM 754 C C . ILE A 1 93 ? 7.408 -0.935 -18.469 1.00 91.25 93 ILE A C 1
ATOM 756 O O . ILE A 1 93 ? 6.275 -0.799 -18.005 1.00 91.25 93 ILE A O 1
ATOM 760 N N . SER A 1 94 ? 7.933 -2.137 -18.722 1.00 90.50 94 SER A N 1
ATOM 761 C CA . SER A 1 94 ? 7.211 -3.392 -18.477 1.00 90.50 94 SER A CA 1
ATOM 762 C C . SER A 1 94 ? 6.845 -3.557 -16.999 1.00 90.50 94 SER A C 1
ATOM 764 O O . SER A 1 94 ? 5.731 -3.965 -16.670 1.00 90.50 94 SER A O 1
ATOM 766 N N . GLY A 1 95 ? 7.759 -3.204 -16.094 1.00 90.06 95 GLY A N 1
ATOM 767 C CA . GLY A 1 95 ? 7.512 -3.206 -14.658 1.00 90.06 95 GLY A CA 1
ATOM 768 C C . GLY A 1 95 ? 6.365 -2.276 -14.270 1.00 90.06 95 GLY A C 1
ATOM 769 O O . GLY A 1 95 ? 5.475 -2.673 -13.518 1.00 90.06 95 GLY A O 1
ATOM 770 N N . MET A 1 96 ? 6.342 -1.058 -14.819 1.00 90.38 96 MET A N 1
ATOM 771 C CA . MET A 1 96 ? 5.259 -0.099 -14.583 1.00 90.38 96 MET A CA 1
ATOM 772 C C . MET A 1 96 ? 3.910 -0.587 -15.120 1.00 90.38 96 MET A C 1
ATOM 774 O O . MET A 1 96 ? 2.893 -0.382 -14.459 1.00 90.38 96 MET A O 1
ATOM 778 N N . GLN A 1 97 ? 3.881 -1.268 -16.269 1.00 89.31 97 GLN A N 1
ATOM 779 C CA . GLN A 1 97 ? 2.657 -1.878 -16.805 1.00 89.31 97 GLN A CA 1
ATOM 780 C C . GLN A 1 97 ? 2.112 -2.967 -15.875 1.00 89.31 97 GLN A C 1
ATOM 782 O O . GLN A 1 97 ? 0.918 -2.977 -15.573 1.00 89.31 97 GLN A O 1
ATOM 787 N N . ILE A 1 98 ? 2.987 -3.842 -15.369 1.00 86.94 98 ILE A N 1
ATOM 788 C CA . ILE A 1 98 ? 2.608 -4.868 -14.391 1.00 86.94 98 ILE A CA 1
ATOM 789 C C . ILE A 1 98 ? 2.070 -4.203 -13.126 1.00 86.94 98 ILE A C 1
ATOM 791 O O . ILE A 1 98 ? 0.965 -4.533 -12.694 1.00 86.94 98 ILE A O 1
ATOM 795 N N . LEU A 1 99 ? 2.790 -3.220 -12.579 1.00 85.75 99 LEU A N 1
ATOM 796 C CA . LEU A 1 99 ? 2.376 -2.504 -11.376 1.00 85.75 99 LEU A CA 1
ATOM 797 C C . LEU A 1 99 ? 0.996 -1.860 -11.552 1.00 85.75 99 LEU A C 1
ATOM 799 O O . LEU A 1 99 ? 0.139 -2.051 -10.696 1.00 85.75 99 LEU A O 1
ATOM 803 N N . ALA A 1 100 ? 0.756 -1.159 -12.663 1.00 85.12 100 ALA A N 1
ATOM 804 C CA . ALA A 1 100 ? -0.516 -0.497 -12.959 1.00 85.12 100 ALA A CA 1
ATOM 805 C C . ALA A 1 100 ? -1.672 -1.481 -13.215 1.00 85.12 100 ALA A C 1
ATOM 807 O O . ALA A 1 100 ? -2.837 -1.138 -13.014 1.00 85.12 100 ALA A O 1
ATOM 808 N N . SER A 1 101 ? -1.371 -2.713 -13.633 1.00 85.44 101 SER A N 1
ATOM 809 C CA . SER A 1 101 ? -2.381 -3.752 -13.864 1.00 85.44 101 SER A CA 1
ATOM 810 C C . SER A 1 101 ? -2.912 -4.396 -12.579 1.00 85.44 101 SER A C 1
ATOM 812 O O . SER A 1 101 ? -3.942 -5.077 -12.616 1.00 85.44 101 SER A O 1
ATOM 814 N N . LEU A 1 102 ? -2.244 -4.174 -11.439 1.00 84.56 102 LEU A N 1
ATOM 815 C CA . LEU A 1 102 ? -2.601 -4.824 -10.184 1.00 84.56 102 LEU A CA 1
ATOM 816 C C . LEU A 1 102 ? -4.029 -4.462 -9.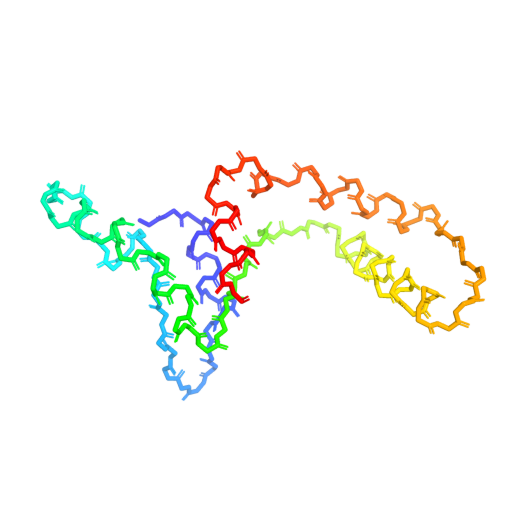737 1.00 84.56 102 LEU A C 1
ATOM 818 O O . LEU A 1 102 ? -4.410 -3.288 -9.779 1.00 84.56 102 LEU A O 1
ATOM 822 N N . PRO A 1 103 ? -4.813 -5.432 -9.218 1.00 82.94 103 PRO A N 1
ATOM 823 C CA . PRO A 1 103 ? -6.197 -5.198 -8.800 1.00 82.94 103 PRO A CA 1
ATOM 824 C C . PRO A 1 103 ? -6.360 -4.101 -7.749 1.00 82.94 103 PRO A C 1
ATOM 826 O O . PRO A 1 103 ? -7.429 -3.496 -7.665 1.00 82.94 103 PRO A O 1
ATOM 829 N N . TRP A 1 104 ? -5.312 -3.843 -6.955 1.00 81.44 104 TRP A N 1
ATOM 830 C CA . TRP A 1 104 ? -5.330 -2.806 -5.930 1.00 81.44 104 TRP A CA 1
ATOM 831 C C . TRP A 1 104 ? -5.747 -1.458 -6.526 1.00 81.44 104 TRP A C 1
ATOM 833 O O . TRP A 1 104 ? -6.701 -0.891 -6.006 1.00 81.44 104 TRP A O 1
ATOM 843 N N . TRP A 1 105 ? -5.178 -1.047 -7.675 1.00 79.38 105 TRP A N 1
ATOM 844 C CA . TRP A 1 105 ? -5.437 0.230 -8.377 1.00 79.38 105 TRP A CA 1
ATOM 845 C C . TRP A 1 105 ? -6.890 0.464 -8.805 1.00 79.38 105 TRP A C 1
ATOM 847 O O . TRP A 1 105 ? -7.275 1.591 -9.099 1.00 79.38 105 TRP A O 1
ATOM 857 N N . ARG A 1 106 ? -7.722 -0.581 -8.826 1.00 79.88 106 ARG A N 1
ATOM 858 C CA . ARG A 1 106 ? -9.132 -0.493 -9.238 1.00 79.88 106 ARG A CA 1
ATOM 859 C C . ARG A 1 106 ? -10.083 -0.182 -8.081 1.00 79.88 106 ARG A C 1
ATOM 861 O O . ARG A 1 106 ? -11.294 -0.110 -8.282 1.00 79.88 106 ARG A O 1
ATOM 868 N N . ARG A 1 107 ? -9.571 -0.043 -6.856 1.00 79.12 107 ARG A N 1
ATOM 869 C CA . ARG A 1 107 ? -10.385 0.187 -5.657 1.00 79.12 107 ARG A CA 1
ATOM 870 C C . ARG A 1 107 ? -10.672 1.679 -5.485 1.00 79.12 107 ARG A C 1
ATOM 872 O O . ARG A 1 107 ? -9.756 2.486 -5.397 1.00 79.12 107 ARG A O 1
ATOM 879 N N . VAL A 1 108 ? -11.951 2.025 -5.326 1.00 76.44 108 VAL A N 1
ATOM 880 C CA . VAL A 1 108 ? -12.413 3.406 -5.055 1.00 76.44 108 VAL A CA 1
ATOM 881 C C . VAL A 1 108 ? -11.707 4.025 -3.838 1.00 76.44 108 VAL A C 1
ATOM 883 O O . VAL A 1 108 ? -11.409 5.216 -3.822 1.00 76.44 108 VAL A O 1
ATOM 886 N N . TRP A 1 109 ? -11.388 3.207 -2.834 1.00 72.56 109 TRP A N 1
ATOM 887 C CA . TRP A 1 109 ? -10.809 3.655 -1.566 1.00 72.56 109 TRP A CA 1
ATOM 888 C C . TRP A 1 109 ? -9.330 4.066 -1.635 1.00 72.56 109 TRP A C 1
ATOM 890 O O . TRP A 1 109 ? -8.840 4.665 -0.683 1.00 72.56 109 TRP A O 1
ATOM 900 N N . ILE A 1 110 ? -8.638 3.858 -2.764 1.00 74.62 110 ILE A N 1
ATOM 901 C CA . ILE A 1 110 ? -7.235 4.286 -2.931 1.00 74.62 110 ILE A CA 1
ATOM 902 C C . ILE A 1 110 ? -7.067 5.783 -2.733 1.00 74.62 110 ILE A C 1
ATOM 904 O O . ILE A 1 110 ? -6.050 6.215 -2.202 1.00 74.62 110 ILE A O 1
ATOM 908 N N . LEU A 1 111 ? -8.057 6.579 -3.141 1.00 72.56 111 LEU A N 1
ATOM 909 C CA . LEU A 1 111 ? -7.985 8.024 -2.968 1.00 72.56 111 LEU A CA 1
ATOM 910 C C . LEU A 1 111 ? -7.794 8.374 -1.494 1.00 72.56 111 LEU A C 1
ATOM 912 O O . LEU A 1 111 ? -6.882 9.118 -1.173 1.00 72.56 111 LEU A O 1
ATOM 916 N N . GLN A 1 112 ? -8.561 7.755 -0.594 1.00 62.06 112 GLN A N 1
ATOM 917 C CA . GLN A 1 112 ? -8.410 7.985 0.842 1.00 62.06 112 GLN A CA 1
ATOM 918 C C . GLN A 1 112 ? -7.069 7.473 1.371 1.00 62.06 112 GLN A C 1
ATOM 920 O O . GLN A 1 112 ? -6.444 8.152 2.179 1.00 62.06 112 GLN A O 1
ATOM 925 N N . GLU A 1 113 ? -6.618 6.312 0.891 1.00 69.44 113 GLU A N 1
ATOM 926 C CA . GLU A 1 113 ? -5.345 5.705 1.295 1.00 69.44 113 GLU A CA 1
ATOM 927 C C . GLU A 1 113 ? -4.126 6.536 0.862 1.00 69.44 113 GLU A C 1
ATOM 929 O O . GLU A 1 113 ? -3.139 6.568 1.583 1.00 69.44 113 GLU A O 1
ATOM 934 N N . VAL A 1 114 ? -4.175 7.204 -0.296 1.00 74.12 114 VAL A N 1
ATOM 935 C CA . VAL A 1 114 ? -3.033 7.945 -0.861 1.00 74.12 114 VAL A CA 1
ATOM 936 C C . VAL A 1 114 ? -3.078 9.432 -0.519 1.00 74.12 114 VAL A C 1
ATOM 938 O O . VAL A 1 114 ? -2.029 10.031 -0.316 1.00 74.12 114 VAL A O 1
ATOM 941 N N . THR A 1 115 ? -4.258 10.058 -0.454 1.00 73.56 115 THR A N 1
ATOM 942 C CA . THR A 1 115 ? -4.349 11.510 -0.208 1.00 73.56 115 THR A CA 1
ATOM 943 C C . THR A 1 115 ? -4.242 11.880 1.266 1.00 73.56 115 THR A C 1
ATOM 945 O O . THR A 1 115 ? -3.977 13.037 1.575 1.00 73.56 115 THR A O 1
ATOM 948 N N . LEU A 1 116 ? -4.553 10.945 2.170 1.00 71.62 116 LEU A N 1
ATOM 949 C CA . LEU A 1 116 ? -4.601 11.203 3.614 1.00 71.62 116 LEU A CA 1
ATOM 950 C C . LEU A 1 116 ? -3.431 10.579 4.382 1.00 71.62 116 LEU A C 1
ATOM 952 O O . LEU A 1 116 ? -3.343 10.815 5.585 1.00 71.62 116 LEU A O 1
ATOM 956 N N . ALA A 1 117 ? -2.600 9.779 3.709 1.00 60.34 117 ALA A N 1
ATOM 957 C CA . ALA A 1 117 ? -1.381 9.191 4.259 1.00 60.34 117 ALA A CA 1
ATOM 958 C C . ALA A 1 117 ? -0.197 10.164 4.241 1.00 60.34 117 ALA A C 1
ATOM 960 O O . ALA A 1 117 ? -0.191 11.087 3.394 1.00 60.34 117 ALA A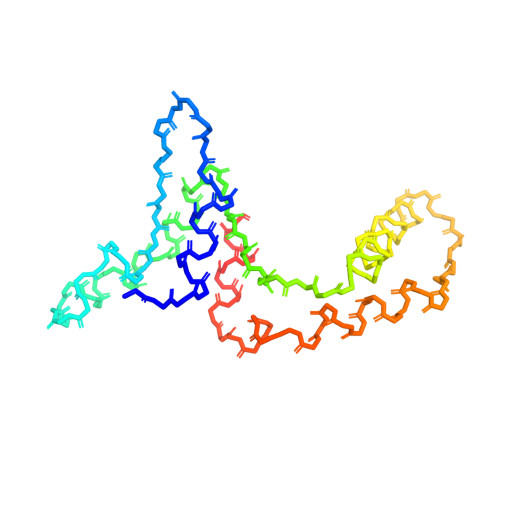 O 1
#

Organism: NCBI:txid1168545

pLDDT: mean 87.6, std 7.05, range [60.34, 95.12]

InterPro domains:
  IPR010730 Heterokaryon incompatibility [PF06985] (1-113)
  IPR052895 Heterokaryon Regulation/Transcriptional Modulator [PTHR24148] (1-117)

Secondary structure (DSSP, 8-state):
--HHHHHHHHHH--SSS------HHHHS-TT-HHHHHHHHHHHHHHHHT-S---------S-HHHHHHHHHHHHHHHHHHHHT------HHHHHHHHHHHHSGGGG-TTHHHHHH--

Sequence (117 aa):
VTTNLESGLRHLRYRFQPRILWIDALCINQRDMAEKERQVRMMGQLYKNAERVHVWLGTVDDTNAVRAAVGCIQNSLKSYNRNTSWTPTALEISGMQILASLPWWRRVWILQEVTLA

Radius of gyration: 17.61 Å; chains: 1; bounding box: 42×35×40 Å